Protein AF-A0A844ASH9-F1 (afdb_monomer_lite)

Sequence (129 aa):
MQQHEVDLRHLRRQVESEFLRCAVTYEPAPAGTTLGTAWSKERVEHEVEAMATLVVDPFFVQYESGDDLQLPEHRLIGVRGAFVVAEDQSYLLLYDFEAEDYVLACRQSDGRLTAWGIRGDAASTFLAR

pLDDT: mean 91.95, std 9.42, range [37.97, 98.5]

Structure (mmCIF, N/CA/C/O backbone):
data_AF-A0A844ASH9-F1
#
_entry.id   AF-A0A844ASH9-F1
#
loop_
_atom_site.group_PDB
_atom_site.id
_atom_site.type_symbol
_atom_site.label_atom_id
_atom_site.label_alt_id
_atom_site.label_comp_id
_atom_site.label_asym_id
_atom_site.label_entity_id
_atom_site.label_seq_id
_atom_site.pdbx_PDB_ins_code
_atom_site.Cartn_x
_atom_site.Cartn_y
_atom_site.Cartn_z
_atom_site.occupancy
_atom_site.B_iso_or_equiv
_atom_site.auth_seq_id
_atom_site.auth_comp_id
_atom_site.auth_asym_id
_atom_site.auth_atom_id
_atom_site.pdbx_PDB_model_num
ATOM 1 N N . MET A 1 1 ? 25.972 -2.164 -8.568 1.00 37.97 1 MET A N 1
ATOM 2 C CA . MET A 1 1 ? 24.636 -2.122 -7.944 1.00 37.97 1 MET A CA 1
ATOM 3 C C . MET A 1 1 ? 24.443 -3.432 -7.215 1.00 37.97 1 MET A C 1
ATOM 5 O O . MET A 1 1 ? 24.446 -4.465 -7.869 1.00 37.97 1 MET A O 1
ATOM 9 N N . GLN A 1 2 ? 24.409 -3.412 -5.884 1.00 40.34 2 GLN A N 1
ATOM 10 C CA . GLN A 1 2 ? 24.022 -4.597 -5.122 1.00 40.34 2 GLN A CA 1
ATOM 11 C C . GLN A 1 2 ? 22.512 -4.751 -5.313 1.00 40.34 2 GLN A C 1
ATOM 13 O O . GLN A 1 2 ? 21.768 -3.853 -4.937 1.00 40.34 2 GLN A O 1
ATOM 18 N N . GLN A 1 3 ? 22.064 -5.823 -5.966 1.00 49.72 3 GLN A N 1
ATOM 19 C CA . GLN A 1 3 ? 20.653 -6.196 -5.915 1.00 49.72 3 GLN A CA 1
ATOM 20 C C . GLN A 1 3 ? 20.371 -6.579 -4.463 1.00 49.72 3 GLN A C 1
ATOM 22 O O . GLN A 1 3 ? 20.866 -7.601 -3.995 1.00 49.72 3 GLN A O 1
ATOM 27 N N . H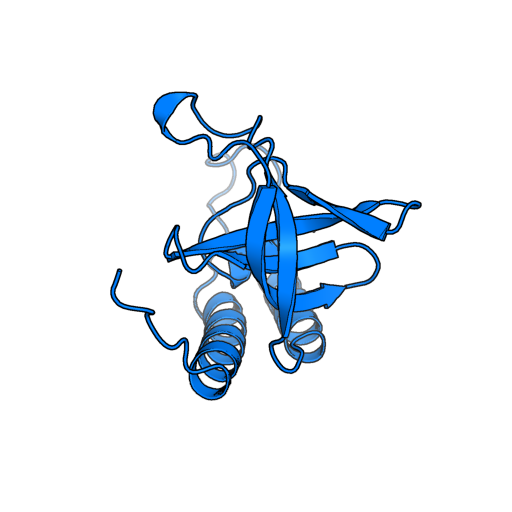IS A 1 4 ? 19.660 -5.727 -3.725 1.00 57.69 4 HIS A N 1
ATOM 28 C CA . HIS A 1 4 ? 19.010 -6.162 -2.497 1.00 57.69 4 HIS A CA 1
ATOM 29 C C . HIS A 1 4 ? 17.963 -7.191 -2.913 1.00 57.69 4 HIS A C 1
ATOM 31 O O . HIS A 1 4 ? 16.952 -6.862 -3.530 1.00 57.69 4 HIS A O 1
ATOM 37 N N . GLU A 1 5 ? 18.279 -8.462 -2.689 1.00 81.69 5 GLU A N 1
ATOM 38 C CA . GLU A 1 5 ? 17.326 -9.542 -2.880 1.00 81.69 5 GLU A CA 1
ATOM 39 C C . GLU A 1 5 ? 16.265 -9.394 -1.787 1.00 81.69 5 GLU A C 1
ATOM 41 O O . GLU A 1 5 ? 16.523 -9.646 -0.611 1.00 81.69 5 GLU A O 1
ATOM 46 N N . VAL A 1 6 ? 15.093 -8.885 -2.167 1.00 85.00 6 VAL A N 1
ATOM 47 C CA . VAL A 1 6 ? 13.967 -8.730 -1.245 1.00 85.00 6 VAL A CA 1
ATOM 48 C C . VAL A 1 6 ? 13.435 -10.119 -0.901 1.00 85.00 6 VAL A C 1
ATOM 50 O O . VAL A 1 6 ? 12.951 -10.840 -1.775 1.00 85.00 6 VAL A O 1
ATOM 53 N N . ASP A 1 7 ? 13.494 -10.500 0.377 1.00 94.00 7 ASP A N 1
ATOM 54 C CA . ASP A 1 7 ? 12.854 -11.726 0.858 1.00 94.00 7 ASP A CA 1
ATOM 55 C C . ASP A 1 7 ? 11.332 -11.530 0.883 1.00 94.00 7 ASP A C 1
ATOM 57 O O . ASP A 1 7 ? 10.760 -10.965 1.817 1.00 94.00 7 ASP A O 1
ATOM 61 N N . LEU A 1 8 ? 10.662 -12.025 -0.158 1.00 94.44 8 LEU A N 1
ATOM 62 C CA . LEU A 1 8 ? 9.217 -11.871 -0.342 1.00 94.44 8 LEU A CA 1
ATOM 63 C C . LEU A 1 8 ? 8.395 -12.554 0.758 1.00 94.44 8 LEU A C 1
ATOM 65 O O . LEU A 1 8 ? 7.302 -12.098 1.092 1.00 94.44 8 LEU A O 1
ATOM 69 N N . ARG A 1 9 ? 8.908 -13.636 1.361 1.00 94.62 9 ARG A N 1
ATOM 70 C CA . ARG A 1 9 ? 8.216 -14.307 2.472 1.00 94.62 9 ARG A CA 1
ATOM 71 C C . ARG A 1 9 ? 8.318 -13.482 3.741 1.00 94.62 9 A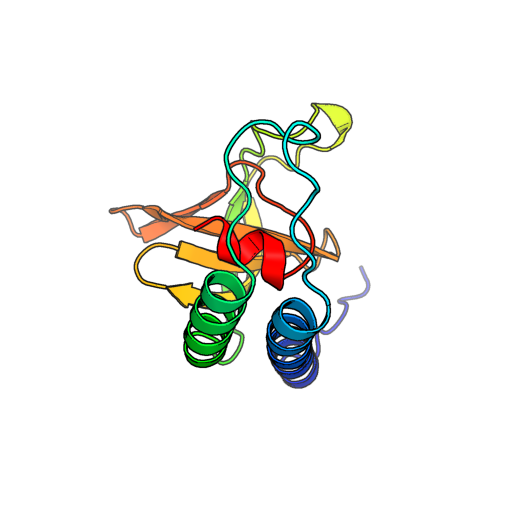RG A C 1
ATOM 73 O O . ARG A 1 9 ? 7.356 -13.429 4.508 1.00 94.62 9 ARG A O 1
ATOM 80 N N . HIS A 1 10 ? 9.475 -12.872 3.972 1.00 95.06 10 HIS A N 1
ATOM 81 C CA . HIS A 1 10 ? 9.653 -11.943 5.076 1.00 95.06 10 HIS A CA 1
ATOM 82 C C . HIS A 1 10 ? 8.770 -10.705 4.899 1.00 95.06 10 HIS A C 1
ATOM 84 O O . HIS A 1 10 ? 8.020 -10.379 5.815 1.00 95.06 10 HIS A O 1
ATOM 90 N N . LEU A 1 11 ? 8.777 -10.102 3.706 1.00 95.62 11 LEU A N 1
ATOM 91 C CA . LEU A 1 11 ? 7.970 -8.927 3.369 1.00 95.62 11 LEU A CA 1
ATOM 92 C C . LEU A 1 11 ? 6.476 -9.170 3.619 1.00 95.62 11 LEU A C 1
ATOM 94 O O . LEU A 1 11 ? 5.831 -8.391 4.315 1.00 95.62 11 LEU A O 1
ATOM 98 N N . ARG A 1 12 ? 5.937 -10.298 3.142 1.00 96.12 12 ARG A N 1
ATOM 99 C CA . ARG A 1 12 ? 4.539 -10.674 3.394 1.00 96.12 12 ARG A CA 1
ATOM 100 C C . ARG A 1 12 ? 4.220 -10.744 4.892 1.00 96.12 12 ARG A C 1
ATOM 102 O O . ARG A 1 12 ? 3.269 -10.122 5.355 1.00 96.12 12 ARG A O 1
ATOM 109 N N . ARG A 1 13 ? 5.034 -11.476 5.661 1.00 95.69 13 ARG A N 1
ATOM 110 C CA . ARG A 1 13 ? 4.835 -11.636 7.114 1.00 95.69 13 ARG A CA 1
ATOM 111 C C . ARG A 1 13 ? 4.951 -10.316 7.867 1.00 95.69 13 ARG A C 1
ATOM 113 O O . ARG A 1 13 ? 4.277 -10.134 8.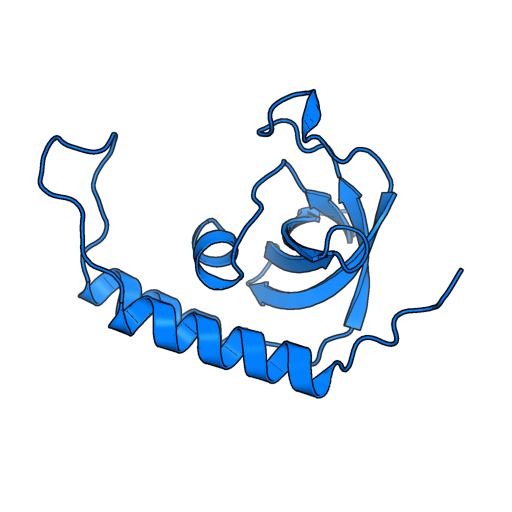881 1.00 95.69 13 ARG A O 1
ATOM 120 N N . GLN A 1 14 ? 5.826 -9.428 7.404 1.00 95.69 14 GLN A N 1
ATOM 121 C CA . GLN A 1 14 ? 5.981 -8.097 7.969 1.00 95.69 14 GLN A CA 1
ATOM 122 C C . GLN A 1 14 ? 4.687 -7.297 7.806 1.00 95.69 14 GLN A C 1
ATOM 124 O O . GLN A 1 14 ? 4.172 -6.816 8.811 1.00 95.69 14 GLN A O 1
ATOM 129 N N . VAL A 1 15 ? 4.127 -7.240 6.593 1.00 96.44 15 VAL A N 1
ATOM 130 C CA . VAL A 1 15 ? 2.867 -6.529 6.308 1.00 96.44 15 VAL A CA 1
ATOM 131 C C . VAL A 1 15 ? 1.710 -7.091 7.138 1.00 96.44 15 VAL A C 1
ATOM 133 O O . VAL A 1 15 ? 1.017 -6.331 7.810 1.00 96.44 15 VAL A O 1
ATOM 136 N N . GLU A 1 16 ? 1.551 -8.419 7.189 1.00 95.06 16 GLU A N 1
ATOM 137 C CA . GLU A 1 16 ? 0.521 -9.073 8.018 1.00 95.06 16 GLU A CA 1
ATOM 138 C C . GLU A 1 16 ? 0.662 -8.690 9.503 1.00 95.06 16 GLU A C 1
ATOM 140 O O . GLU A 1 16 ? -0.314 -8.344 10.171 1.00 95.06 16 GLU A O 1
ATOM 145 N N . SER A 1 17 ? 1.892 -8.708 10.023 1.00 94.31 17 SER A N 1
ATOM 146 C CA . SER A 1 17 ? 2.173 -8.349 11.417 1.00 94.31 17 SER A CA 1
ATOM 147 C C . SER A 1 17 ? 1.924 -6.870 11.700 1.00 94.31 17 SER A C 1
ATOM 149 O O . SER A 1 17 ? 1.544 -6.505 12.812 1.00 94.31 17 SER A O 1
ATOM 151 N N . GLU A 1 18 ? 2.188 -6.005 10.728 1.00 95.19 18 GLU A N 1
ATOM 152 C CA . GLU A 1 18 ? 2.028 -4.563 10.854 1.00 95.19 18 GLU A CA 1
ATOM 153 C C . GLU A 1 18 ? 0.560 -4.152 10.853 1.00 95.19 18 GLU A C 1
ATOM 155 O O . GLU A 1 18 ? 0.156 -3.382 11.725 1.00 95.19 18 GLU A O 1
ATOM 160 N N . PHE A 1 19 ? -0.251 -4.746 9.973 1.00 94.50 19 PHE A N 1
ATOM 161 C CA . PHE A 1 19 ? -1.701 -4.570 9.983 1.00 94.50 19 PHE A CA 1
ATOM 162 C C . PHE A 1 19 ? -2.254 -4.919 11.365 1.00 94.50 19 PHE A C 1
ATOM 164 O O . PHE A 1 19 ? -2.813 -4.054 12.034 1.00 94.50 19 PHE A O 1
ATOM 171 N N . LEU A 1 20 ? -1.993 -6.132 11.862 1.00 91.12 20 LEU A N 1
ATOM 172 C CA . LEU A 1 20 ? -2.476 -6.566 13.179 1.00 91.12 20 LEU A CA 1
ATOM 173 C C . LEU A 1 20 ? -1.999 -5.656 14.322 1.00 91.12 20 LEU A C 1
ATOM 175 O O . LEU A 1 20 ? -2.747 -5.388 15.262 1.00 91.12 20 LEU A O 1
ATOM 179 N N . ARG A 1 21 ? -0.763 -5.151 14.248 1.00 93.50 21 ARG A N 1
ATOM 180 C CA . ARG A 1 21 ? -0.222 -4.217 15.243 1.00 93.50 21 ARG A CA 1
ATOM 181 C C . ARG A 1 21 ? -0.963 -2.883 15.232 1.00 93.50 21 ARG A C 1
ATOM 183 O O . ARG A 1 21 ? -1.216 -2.356 16.311 1.00 93.50 21 ARG A O 1
ATOM 190 N N . CYS A 1 22 ? -1.325 -2.369 14.055 1.00 92.12 22 CYS A N 1
ATOM 191 C CA . CYS A 1 22 ? -2.034 -1.100 13.896 1.00 92.12 22 CYS A CA 1
ATOM 192 C C . CYS A 1 22 ? -3.321 -1.068 14.730 1.00 92.12 22 CYS A C 1
ATOM 194 O O . CYS A 1 22 ? -3.497 -0.154 15.532 1.00 92.12 22 CYS A O 1
ATOM 196 N N . ALA A 1 23 ? -4.152 -2.111 14.634 1.00 88.62 23 ALA A N 1
ATOM 197 C CA . ALA A 1 23 ? -5.384 -2.240 15.417 1.00 88.62 23 ALA A CA 1
ATOM 198 C C . ALA A 1 23 ? -5.137 -2.187 16.936 1.00 88.62 23 ALA A C 1
ATOM 200 O O . ALA A 1 23 ? -5.857 -1.513 17.671 1.00 88.62 23 ALA A O 1
ATOM 201 N N . VAL A 1 24 ? -4.077 -2.848 17.410 1.00 90.50 24 VAL A N 1
ATOM 202 C CA . VAL A 1 24 ? -3.729 -2.886 18.839 1.00 90.50 24 VAL A CA 1
ATOM 203 C C . VAL A 1 24 ? -3.242 -1.526 19.341 1.00 90.50 24 VAL A C 1
ATOM 205 O O . VAL A 1 24 ? -3.567 -1.131 20.461 1.00 90.50 24 VAL A O 1
ATOM 208 N N . THR A 1 25 ? -2.445 -0.822 18.535 1.00 92.75 25 THR A N 1
ATOM 209 C CA . THR A 1 25 ? -1.782 0.427 18.936 1.00 92.75 25 THR A CA 1
ATOM 210 C C . THR A 1 25 ? -2.576 1.688 18.615 1.00 92.75 25 THR A C 1
ATOM 212 O O . THR A 1 25 ? -2.186 2.763 19.068 1.00 92.75 25 THR A O 1
ATOM 215 N N . TYR A 1 26 ? -3.640 1.590 17.816 1.00 90.88 26 TYR A N 1
ATOM 216 C CA . TYR A 1 26 ? -4.438 2.746 17.432 1.00 90.88 26 TYR A CA 1
ATOM 217 C C . TYR A 1 26 ? -5.168 3.334 18.639 1.00 90.88 26 TYR A C 1
ATOM 219 O O . TYR A 1 26 ? -5.959 2.663 19.304 1.00 90.88 26 TYR A O 1
ATOM 227 N N . GLU A 1 27 ? -4.937 4.623 18.864 1.00 90.88 27 GLU A N 1
ATOM 228 C CA . GLU A 1 27 ? -5.643 5.420 19.855 1.00 90.88 27 GLU A CA 1
ATOM 229 C C . GLU A 1 27 ? -6.209 6.666 19.157 1.00 90.88 2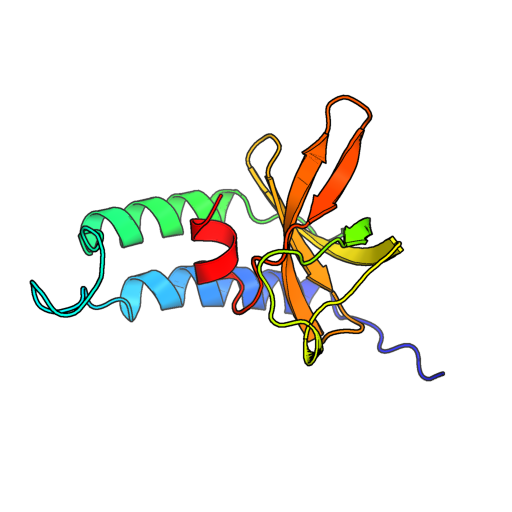7 GLU A C 1
ATOM 231 O O . GLU A 1 27 ? -5.445 7.445 18.574 1.00 90.88 27 GLU A O 1
ATOM 236 N N . PRO A 1 28 ? -7.541 6.862 19.161 1.00 86.50 28 PRO A N 1
ATOM 237 C CA . PRO A 1 28 ? -8.153 7.992 18.483 1.00 86.50 28 PRO A CA 1
ATOM 238 C C . PRO A 1 28 ? -7.703 9.304 19.126 1.00 86.50 28 PRO A C 1
ATOM 240 O O . PRO A 1 28 ? -7.682 9.456 20.350 1.00 86.50 28 PRO A O 1
ATOM 243 N N . ALA A 1 29 ? -7.360 10.277 18.284 1.00 85.56 29 ALA A N 1
ATOM 244 C CA . ALA A 1 29 ? -6.925 11.582 18.754 1.00 85.56 29 ALA A CA 1
ATOM 245 C C . ALA A 1 29 ? -8.039 12.278 19.568 1.00 85.56 29 ALA A C 1
ATOM 247 O O . ALA A 1 29 ? -9.222 12.161 19.222 1.00 85.56 29 ALA A O 1
ATOM 248 N N . PRO A 1 30 ? -7.698 13.044 20.623 1.00 82.81 30 PRO A N 1
ATOM 249 C CA . PRO A 1 30 ? -8.685 13.811 21.373 1.00 82.81 30 PRO A CA 1
ATOM 250 C C . PRO A 1 30 ? -9.466 14.769 20.466 1.00 82.81 30 PRO A C 1
ATOM 252 O O . PRO A 1 30 ? -8.904 15.380 19.551 1.00 82.81 30 PRO A O 1
ATOM 255 N N . ALA A 1 31 ? -10.759 14.944 20.740 1.00 79.38 31 ALA A N 1
ATOM 256 C CA . ALA A 1 31 ? -11.618 15.819 19.948 1.00 79.38 31 ALA A CA 1
ATOM 257 C C . ALA A 1 31 ? -11.028 17.239 19.818 1.00 79.38 31 ALA A C 1
ATOM 259 O O . ALA A 1 31 ? -10.619 17.848 20.806 1.00 79.38 31 ALA A O 1
ATOM 260 N N . GLY A 1 32 ? -10.995 17.766 18.589 1.00 77.94 32 GLY A N 1
ATOM 261 C CA . GLY A 1 32 ? -10.491 19.111 18.288 1.00 77.94 32 GLY A CA 1
ATOM 262 C C . GLY A 1 32 ? -8.974 19.224 18.090 1.00 77.94 32 GLY A C 1
ATOM 263 O O . GLY A 1 32 ? -8.494 20.325 17.840 1.00 77.94 32 GLY A O 1
ATOM 264 N N . THR A 1 33 ? -8.220 18.121 18.170 1.00 83.62 33 THR A N 1
ATOM 265 C CA . THR A 1 33 ? -6.766 18.115 17.892 1.00 83.62 33 THR A CA 1
ATOM 266 C C . THR A 1 33 ? -6.415 17.819 16.434 1.00 83.62 33 THR A C 1
ATOM 268 O O . THR A 1 33 ? -5.328 18.165 15.979 1.00 83.62 33 THR A O 1
ATOM 271 N N . THR A 1 34 ? -7.341 17.220 15.686 1.00 78.81 34 THR A N 1
ATOM 272 C CA . THR A 1 34 ? -7.168 16.840 14.281 1.00 78.81 34 THR A CA 1
ATOM 273 C C . THR A 1 34 ? -8.225 17.500 13.405 1.00 78.81 34 THR A C 1
ATOM 275 O O . THR A 1 34 ? -9.343 17.764 13.850 1.00 78.81 34 THR A O 1
ATOM 278 N N . LEU A 1 35 ? -7.893 17.736 12.134 1.00 78.81 35 LEU A N 1
ATOM 279 C CA . LEU A 1 35 ? -8.884 18.094 11.121 1.00 78.81 35 LEU A CA 1
ATOM 280 C C . LEU A 1 35 ? -9.661 16.837 10.706 1.00 78.81 35 LEU A C 1
ATOM 282 O O . LEU A 1 35 ? -9.062 15.817 10.379 1.00 78.81 35 LEU A O 1
ATOM 286 N N . GLY A 1 36 ? -10.991 16.923 10.717 1.00 83.12 36 GLY A N 1
ATOM 287 C CA . GLY A 1 36 ? -11.881 15.791 10.447 1.00 83.12 36 GLY A CA 1
ATOM 288 C C . GLY A 1 36 ? -12.274 15.004 11.701 1.00 83.12 36 GLY A C 1
ATOM 289 O O . GLY A 1 36 ? -12.023 15.421 12.832 1.00 83.12 36 GLY A O 1
ATOM 290 N N . THR A 1 37 ? -12.941 13.869 11.494 1.00 85.62 37 THR A N 1
ATOM 291 C CA . THR A 1 37 ? -13.390 12.972 12.567 1.00 85.62 37 THR A CA 1
ATOM 292 C C . THR A 1 37 ? -12.508 11.733 12.580 1.00 85.62 37 THR A C 1
ATOM 294 O O . THR A 1 37 ? -12.525 10.959 11.623 1.00 85.62 37 THR A O 1
ATOM 297 N N . ALA A 1 38 ? -11.744 11.553 13.661 1.00 88.94 38 ALA A N 1
ATOM 298 C CA . ALA A 1 38 ? -10.977 10.332 13.881 1.00 88.94 38 ALA A CA 1
ATOM 299 C C . ALA A 1 38 ? -11.908 9.111 13.857 1.00 88.94 38 ALA A C 1
ATOM 301 O O . ALA A 1 38 ? -13.050 9.175 14.324 1.00 88.94 38 ALA A O 1
ATOM 302 N N . TRP A 1 39 ? -11.432 8.007 13.287 1.00 90.75 39 TRP A N 1
ATOM 303 C CA . TRP A 1 39 ? -12.183 6.759 13.311 1.00 90.75 39 TRP A CA 1
ATOM 304 C C . TRP A 1 39 ? -12.252 6.218 14.737 1.00 90.75 39 TRP A C 1
ATOM 306 O O . TRP A 1 39 ? -11.365 6.457 15.554 1.00 90.75 39 TRP A O 1
ATOM 316 N N . SER A 1 40 ? -13.333 5.503 15.046 1.00 92.06 40 SER A N 1
ATOM 317 C CA . SER A 1 40 ? -13.393 4.773 16.306 1.00 92.06 40 SER A CA 1
ATOM 318 C C . SER A 1 40 ? -12.421 3.594 16.264 1.00 92.06 40 SER A C 1
ATOM 320 O O . SER A 1 40 ? -12.064 3.110 15.184 1.00 92.06 40 SER A O 1
ATOM 322 N N . LYS A 1 41 ? -12.007 3.120 17.440 1.00 92.62 41 LYS A N 1
ATOM 323 C CA . LYS A 1 41 ? -11.102 1.975 17.548 1.00 92.62 41 LYS A CA 1
ATOM 324 C C . LYS A 1 41 ? -11.698 0.728 16.896 1.00 92.62 41 LYS A C 1
ATOM 326 O O . LYS A 1 41 ? -11.022 0.073 16.116 1.00 92.62 41 LYS A O 1
ATOM 331 N N . GLU A 1 42 ? -12.990 0.493 17.101 1.00 93.69 42 GLU A N 1
ATOM 332 C CA . GLU A 1 42 ? -13.723 -0.648 16.542 1.00 93.69 42 GLU A CA 1
ATOM 333 C C . GLU A 1 42 ? -13.742 -0.613 15.011 1.00 93.69 42 GLU A C 1
ATOM 335 O O . GLU A 1 42 ? -13.656 -1.649 14.355 1.00 93.69 42 GLU A O 1
ATOM 340 N N . ARG A 1 43 ? -13.833 0.587 14.420 1.00 93.81 43 ARG A N 1
ATOM 341 C CA . ARG A 1 43 ? -13.748 0.739 12.967 1.00 93.81 43 ARG A CA 1
ATOM 342 C C . ARG A 1 43 ? -12.350 0.396 12.459 1.00 93.81 43 ARG A C 1
ATOM 344 O O . ARG A 1 43 ? -12.245 -0.298 11.457 1.00 93.81 43 ARG A O 1
ATOM 351 N N . VAL A 1 44 ? -11.297 0.876 13.122 1.00 93.38 44 VAL A N 1
ATOM 352 C CA . VAL A 1 44 ? -9.914 0.560 12.726 1.00 93.38 44 VAL A CA 1
ATOM 353 C C . VAL A 1 44 ? -9.639 -0.935 12.859 1.00 93.38 44 VAL A C 1
ATOM 355 O O . VAL A 1 44 ? -9.086 -1.520 11.936 1.00 93.38 44 VAL A O 1
ATOM 358 N N . GLU A 1 45 ? -10.068 -1.563 13.954 1.00 93.31 45 GLU A N 1
ATOM 359 C CA . GLU A 1 45 ? -9.961 -3.013 14.157 1.00 93.31 45 GLU A CA 1
ATOM 360 C C . GLU A 1 45 ? -10.634 -3.785 13.015 1.00 93.31 45 GLU A C 1
ATOM 362 O O . GLU A 1 45 ? -9.998 -4.636 12.395 1.00 93.31 45 GLU A O 1
ATOM 367 N N . HIS A 1 46 ? -11.873 -3.426 12.667 1.00 93.94 46 HIS A N 1
ATOM 368 C CA . HIS A 1 46 ? -12.604 -4.067 11.574 1.00 93.94 46 HIS A CA 1
ATOM 369 C C . HIS A 1 46 ? -11.908 -3.916 10.212 1.00 93.94 46 HIS A C 1
ATOM 371 O O . HIS A 1 46 ? -11.781 -4.886 9.464 1.00 93.94 46 HIS A O 1
ATOM 377 N N . GLU A 1 47 ? -11.440 -2.711 9.886 1.00 94.56 47 GLU A N 1
ATOM 378 C CA . GLU A 1 47 ? -10.754 -2.446 8.616 1.00 94.56 47 GLU A CA 1
ATOM 379 C C . GLU A 1 47 ? -9.415 -3.179 8.525 1.00 94.56 47 GLU A C 1
ATOM 381 O O . GLU A 1 47 ? -9.087 -3.747 7.486 1.00 94.56 47 GLU A O 1
ATOM 386 N N . VAL A 1 48 ? -8.654 -3.222 9.618 1.00 93.06 48 VAL A N 1
ATOM 387 C CA . VAL A 1 48 ? -7.386 -3.953 9.689 1.00 93.06 48 VAL A CA 1
ATOM 388 C C . VAL A 1 48 ? -7.598 -5.457 9.512 1.00 93.06 48 VAL A C 1
ATOM 390 O O . VAL A 1 48 ? -6.838 -6.102 8.785 1.00 93.06 48 VAL A O 1
ATOM 393 N N . GLU A 1 49 ? -8.626 -6.028 10.144 1.00 92.12 49 GLU A N 1
ATOM 394 C CA . GLU A 1 49 ? -8.985 -7.436 9.957 1.00 92.12 49 GLU A CA 1
ATOM 395 C C . GLU A 1 49 ? -9.338 -7.729 8.495 1.00 92.12 49 GLU A C 1
ATOM 397 O O . GLU A 1 49 ? -8.862 -8.719 7.935 1.00 92.12 49 GLU A O 1
ATOM 402 N N . ALA A 1 50 ? -10.101 -6.844 7.845 1.00 93.75 50 ALA A N 1
ATOM 403 C CA . ALA A 1 50 ? -10.407 -6.959 6.423 1.00 93.75 50 ALA A CA 1
ATOM 404 C C . ALA A 1 50 ? -9.135 -6.869 5.561 1.00 93.75 50 ALA A C 1
ATOM 406 O O . ALA A 1 50 ? -8.905 -7.731 4.712 1.00 93.75 50 ALA A O 1
ATOM 407 N N . MET A 1 51 ? -8.261 -5.894 5.823 1.00 95.00 51 MET A N 1
ATOM 408 C CA . MET A 1 51 ? -6.982 -5.705 5.128 1.00 95.00 51 MET A CA 1
ATOM 409 C C . MET A 1 51 ? -6.062 -6.923 5.221 1.00 95.00 51 MET A C 1
ATOM 411 O O . MET A 1 51 ? -5.410 -7.268 4.237 1.00 95.00 51 MET A O 1
ATOM 415 N N . ALA A 1 52 ? -6.026 -7.616 6.360 1.00 93.56 52 ALA A N 1
ATOM 416 C CA . ALA A 1 52 ? -5.219 -8.826 6.516 1.00 93.56 52 ALA A CA 1
ATOM 417 C C . ALA A 1 52 ? -5.632 -9.942 5.537 1.00 93.56 52 ALA A C 1
ATOM 419 O O . ALA A 1 52 ? -4.788 -10.726 5.107 1.00 93.56 52 ALA A O 1
ATOM 420 N N . THR A 1 53 ? -6.906 -9.988 5.127 1.00 95.31 53 THR A N 1
ATOM 421 C CA . THR A 1 53 ? -7.396 -10.945 4.116 1.00 95.31 53 THR A CA 1
ATOM 422 C C . THR A 1 53 ? -7.027 -10.568 2.679 1.00 95.31 53 THR A C 1
ATOM 424 O O . THR A 1 53 ? -7.115 -11.407 1.785 1.00 95.31 53 THR A O 1
ATOM 427 N N . LEU A 1 54 ? -6.592 -9.323 2.469 1.00 97.31 54 LEU A N 1
ATOM 428 C CA . LEU A 1 54 ? -6.231 -8.748 1.172 1.00 97.31 54 LEU A CA 1
ATOM 429 C C . LEU A 1 54 ? -4.724 -8.839 0.886 1.00 97.31 54 LEU A C 1
ATOM 431 O O . LEU A 1 54 ? -4.275 -8.450 -0.193 1.00 97.31 54 LEU A O 1
ATOM 435 N N . VAL A 1 55 ? -3.932 -9.348 1.837 1.00 97.38 55 VAL A N 1
ATOM 436 C CA . VAL A 1 55 ? -2.499 -9.598 1.646 1.00 97.38 55 VAL A CA 1
ATOM 437 C C . VAL A 1 55 ? -2.299 -10.730 0.639 1.00 97.38 55 VAL A C 1
ATOM 439 O O . VAL A 1 55 ? -2.838 -11.831 0.787 1.00 97.38 55 VAL A O 1
ATOM 442 N N . VAL A 1 56 ? -1.473 -10.470 -0.371 1.00 97.44 56 VAL A N 1
ATOM 443 C CA . VAL A 1 56 ? -1.184 -11.407 -1.464 1.00 97.44 56 VAL A CA 1
ATOM 444 C C . VAL A 1 56 ? 0.227 -11.987 -1.350 1.00 97.44 56 VAL A C 1
ATOM 446 O O . VAL A 1 56 ? 1.052 -11.524 -0.562 1.00 97.44 56 VAL A O 1
ATOM 449 N N . ASP A 1 57 ? 0.522 -13.017 -2.145 1.00 97.19 57 ASP A N 1
ATOM 450 C CA . ASP A 1 57 ? 1.911 -13.428 -2.364 1.00 97.19 57 ASP A CA 1
ATOM 451 C C . ASP A 1 57 ? 2.636 -12.335 -3.157 1.00 97.19 57 ASP A C 1
ATOM 453 O O . ASP A 1 57 ? 2.187 -12.026 -4.265 1.00 97.19 57 ASP A O 1
ATOM 457 N N . PRO A 1 58 ? 3.729 -11.739 -2.636 1.00 97.81 58 PRO A N 1
ATOM 458 C CA . PRO A 1 58 ? 4.289 -10.570 -3.283 1.00 97.81 58 PRO A CA 1
ATOM 459 C C . PRO A 1 58 ? 4.812 -10.847 -4.688 1.00 97.81 58 PRO A C 1
ATOM 461 O O . PRO A 1 58 ? 5.527 -11.824 -4.920 1.00 97.81 58 PRO A O 1
ATOM 464 N N . PHE A 1 59 ? 4.492 -9.957 -5.624 1.00 96.62 59 PHE A N 1
ATOM 465 C CA . PHE A 1 59 ? 4.935 -10.055 -7.012 1.00 96.62 59 PHE A CA 1
ATOM 466 C C . PHE A 1 59 ? 5.373 -8.698 -7.558 1.00 96.62 59 PHE A C 1
ATOM 468 O O . PHE A 1 59 ? 4.881 -7.648 -7.148 1.00 96.62 59 PHE A O 1
ATOM 475 N N . PHE A 1 60 ? 6.341 -8.728 -8.471 1.00 97.19 60 PHE A N 1
ATOM 476 C CA . PHE A 1 60 ? 6.949 -7.520 -9.017 1.00 97.19 60 PHE A CA 1
ATOM 477 C C . PHE A 1 60 ? 6.031 -6.829 -10.029 1.00 97.19 60 PHE A C 1
ATOM 479 O O . PHE A 1 60 ? 5.470 -7.476 -10.916 1.00 97.19 60 PHE A O 1
ATOM 486 N N . VAL A 1 61 ? 5.952 -5.504 -9.939 1.00 97.62 61 VAL A N 1
ATOM 487 C CA . VAL A 1 61 ? 5.245 -4.629 -10.876 1.00 97.62 61 VAL A CA 1
ATOM 488 C C . VAL A 1 61 ? 6.050 -3.365 -11.156 1.00 97.62 61 VAL A C 1
ATOM 490 O O . VAL A 1 61 ? 6.969 -2.999 -10.421 1.00 97.62 61 VAL A O 1
ATOM 493 N N . GLN A 1 62 ? 5.665 -2.672 -12.223 1.00 97.81 62 GLN A N 1
ATOM 494 C CA . GLN A 1 62 ? 6.055 -1.288 -12.452 1.00 97.81 62 GLN A CA 1
ATOM 495 C C . GLN A 1 62 ? 4.850 -0.379 -12.228 1.00 97.81 62 GLN A C 1
ATOM 497 O O . GLN A 1 62 ? 3.728 -0.731 -12.597 1.00 97.81 62 GLN A O 1
ATOM 502 N N . TYR A 1 63 ? 5.089 0.793 -11.652 1.00 97.50 63 TYR A N 1
ATOM 503 C CA . TYR A 1 63 ? 4.071 1.818 -11.454 1.00 97.50 63 TYR A CA 1
ATOM 504 C C . TYR A 1 63 ? 4.613 3.195 -11.834 1.00 97.50 63 TYR A C 1
ATOM 506 O O . TYR A 1 63 ? 5.822 3.426 -11.831 1.00 97.50 63 TYR A O 1
ATOM 514 N N . GLU A 1 64 ? 3.719 4.107 -12.194 1.00 97.56 64 GLU A N 1
ATOM 515 C CA . GLU A 1 64 ? 4.039 5.506 -12.435 1.00 97.56 64 GLU A CA 1
ATOM 516 C C . GLU A 1 64 ? 3.810 6.315 -11.161 1.00 97.56 64 GLU A C 1
ATOM 518 O O . GLU A 1 64 ? 2.701 6.382 -10.628 1.00 97.56 64 GLU A O 1
ATOM 523 N N . SER A 1 65 ? 4.877 6.932 -10.679 1.00 96.56 65 SER A N 1
ATOM 524 C CA . SER A 1 65 ? 4.857 7.803 -9.519 1.00 96.56 65 SER A CA 1
ATOM 525 C C . SER A 1 65 ? 4.743 9.255 -9.970 1.00 96.56 65 SER A C 1
ATOM 527 O O . SER A 1 65 ? 5.591 9.734 -10.725 1.00 96.56 65 SER A O 1
ATOM 529 N N . GLY A 1 66 ? 3.689 9.948 -9.539 1.00 90.75 66 GLY A N 1
ATOM 530 C CA . GLY A 1 66 ? 3.579 11.407 -9.647 1.00 90.75 66 GLY A CA 1
ATOM 531 C C . GLY A 1 66 ? 3.943 12.114 -8.340 1.00 90.75 66 GLY A C 1
ATOM 532 O O . GLY A 1 66 ? 4.539 13.188 -8.363 1.00 90.75 66 GLY A O 1
ATOM 533 N N . ASP A 1 67 ? 3.614 11.486 -7.203 1.00 89.06 67 ASP A N 1
ATOM 534 C CA . ASP A 1 67 ? 3.829 11.989 -5.837 1.00 89.06 67 ASP A CA 1
ATOM 535 C C . ASP A 1 67 ? 3.401 13.448 -5.614 1.00 89.06 67 ASP A C 1
ATOM 537 O O . ASP A 1 67 ? 3.992 14.188 -4.830 1.00 89.06 67 ASP A O 1
ATOM 541 N N . ASP A 1 68 ? 2.332 13.874 -6.284 1.00 88.38 68 ASP A N 1
ATOM 542 C CA . ASP A 1 68 ? 1.876 15.263 -6.259 1.00 88.38 68 ASP A CA 1
ATOM 543 C C . ASP A 1 68 ? 1.492 15.759 -4.854 1.00 88.38 68 ASP A C 1
ATOM 545 O O . ASP A 1 68 ? 1.590 16.959 -4.581 1.00 88.38 68 ASP A O 1
ATOM 549 N N . LEU A 1 69 ? 1.096 14.848 -3.957 1.00 87.44 69 LEU A N 1
ATOM 550 C CA . LEU A 1 69 ? 0.767 15.143 -2.559 1.00 87.44 69 LEU A CA 1
ATOM 551 C C . LEU A 1 69 ? 2.000 15.325 -1.658 1.00 87.44 69 LEU A C 1
ATOM 553 O O .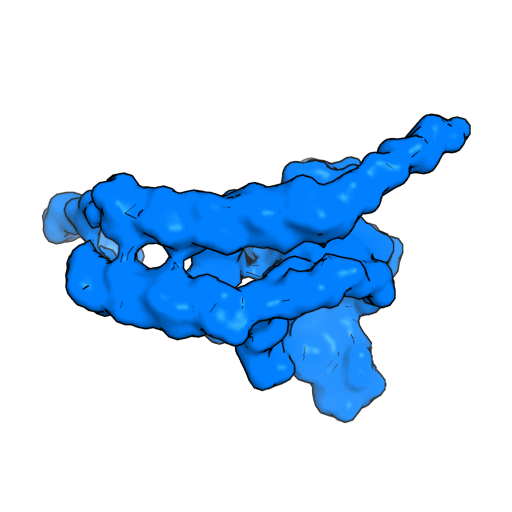 LEU A 1 69 ? 1.864 15.830 -0.545 1.00 87.44 69 LEU A O 1
ATOM 557 N N . GLN A 1 70 ? 3.193 14.943 -2.118 1.00 89.12 70 GLN A N 1
ATOM 558 C CA . GLN A 1 70 ? 4.440 15.108 -1.373 1.00 89.12 70 GLN A CA 1
ATOM 559 C C . GLN A 1 70 ? 5.058 16.492 -1.609 1.00 89.12 70 GLN A C 1
ATOM 561 O O . GLN A 1 70 ? 4.855 17.138 -2.650 1.00 89.12 70 GLN A O 1
ATOM 566 N N . LEU A 1 71 ? 5.859 16.940 -0.637 1.00 88.00 71 LEU A N 1
ATOM 567 C CA . LEU A 1 71 ? 6.702 18.128 -0.790 1.00 88.00 71 LEU A CA 1
ATOM 568 C C . LEU A 1 71 ? 7.683 17.924 -1.956 1.00 88.00 71 LEU A C 1
ATOM 570 O O . LEU A 1 71 ? 8.161 16.802 -2.125 1.00 88.00 71 LEU A O 1
ATOM 574 N N . PRO A 1 72 ? 8.002 18.964 -2.752 1.00 87.94 72 PRO A N 1
ATOM 575 C CA . PRO A 1 72 ? 8.838 18.839 -3.950 1.00 87.94 72 PRO A CA 1
ATOM 576 C C . PRO A 1 72 ? 10.148 18.063 -3.751 1.00 87.94 72 PRO A C 1
ATOM 578 O O . PRO A 1 72 ? 10.535 17.291 -4.622 1.00 87.94 72 PRO A O 1
ATOM 581 N N . GLU A 1 73 ? 10.806 18.234 -2.608 1.00 89.06 73 GLU A N 1
ATOM 582 C CA . GLU A 1 73 ? 12.052 17.567 -2.224 1.00 89.06 73 GLU A CA 1
ATOM 583 C C . GLU A 1 73 ? 11.911 16.065 -1.924 1.00 89.06 73 GLU A C 1
ATOM 585 O O . GLU A 1 73 ? 12.908 15.348 -1.958 1.00 89.06 73 GLU A O 1
ATOM 590 N N . HIS A 1 74 ? 10.696 15.586 -1.650 1.00 86.94 74 HIS A N 1
ATOM 591 C CA . HIS A 1 74 ? 10.395 14.185 -1.340 1.00 86.94 74 HIS A CA 1
ATOM 592 C C . HIS A 1 74 ? 9.674 13.462 -2.484 1.00 86.94 74 HIS A C 1
ATOM 594 O O . HIS A 1 74 ? 9.382 12.274 -2.370 1.00 86.94 74 HIS A O 1
ATOM 600 N N . ARG A 1 75 ? 9.361 14.157 -3.585 1.00 90.94 75 ARG A N 1
ATOM 601 C CA . ARG A 1 75 ? 8.639 13.553 -4.708 1.00 90.94 75 ARG A CA 1
ATOM 602 C C . ARG A 1 75 ? 9.504 12.530 -5.421 1.00 90.94 75 ARG A C 1
ATOM 604 O O . ARG A 1 75 ? 10.568 12.863 -5.944 1.00 90.94 75 ARG A O 1
ATOM 611 N N . LEU A 1 76 ? 8.987 11.316 -5.551 1.00 92.06 76 LEU A N 1
ATOM 612 C CA . LEU A 1 76 ? 9.513 10.331 -6.480 1.00 92.06 76 LEU A CA 1
ATOM 613 C C . LEU A 1 76 ? 8.666 10.407 -7.750 1.00 92.06 76 LEU A C 1
ATOM 615 O O . LEU A 1 76 ? 7.456 10.200 -7.709 1.00 92.06 76 LEU A O 1
ATOM 619 N N . ILE A 1 77 ? 9.288 10.739 -8.881 1.00 93.12 77 ILE A N 1
ATOM 620 C CA . ILE A 1 77 ? 8.584 10.935 -10.156 1.00 93.12 77 ILE A CA 1
ATOM 621 C C . ILE A 1 77 ? 9.077 9.924 -11.192 1.00 93.12 77 ILE A C 1
ATOM 623 O O . ILE A 1 77 ? 10.273 9.642 -11.281 1.00 93.12 77 ILE A O 1
ATOM 627 N N . GLY A 1 78 ? 8.156 9.417 -12.010 1.00 94.75 78 GLY A N 1
ATOM 628 C CA . GLY A 1 78 ? 8.438 8.540 -13.143 1.00 94.75 78 GLY A CA 1
ATOM 629 C C . GLY A 1 78 ? 8.103 7.076 -12.873 1.00 94.75 78 GLY A C 1
ATOM 630 O O . GLY A 1 78 ? 7.428 6.739 -11.904 1.00 94.75 78 GLY A O 1
ATOM 631 N N . VAL A 1 79 ? 8.549 6.197 -13.771 1.00 96.94 79 VAL A N 1
ATOM 632 C CA . VAL A 1 79 ? 8.283 4.755 -13.672 1.00 96.94 79 VAL A CA 1
ATOM 633 C C . VAL A 1 79 ? 9.238 4.117 -12.668 1.00 96.94 79 VAL A C 1
ATOM 635 O O . VAL A 1 79 ? 10.454 4.266 -12.791 1.00 96.94 79 VAL A O 1
ATOM 638 N N . ARG A 1 80 ? 8.688 3.386 -11.700 1.00 96.31 80 ARG A N 1
ATOM 639 C CA . ARG A 1 80 ? 9.420 2.753 -10.597 1.00 96.31 80 ARG A CA 1
ATOM 640 C C . ARG A 1 80 ? 9.052 1.275 -10.485 1.00 96.31 80 ARG A C 1
ATOM 642 O O . ARG A 1 80 ? 7.958 0.872 -10.880 1.00 96.31 80 ARG A O 1
ATOM 649 N N . GLY A 1 81 ? 9.983 0.463 -9.989 1.00 96.56 81 GLY A N 1
ATOM 650 C CA . GLY A 1 81 ? 9.743 -0.947 -9.680 1.00 96.56 81 GLY A CA 1
ATOM 651 C C . GLY A 1 81 ? 9.275 -1.114 -8.237 1.00 96.56 81 GLY A C 1
ATOM 652 O O . GLY A 1 81 ? 9.790 -0.447 -7.347 1.00 96.56 81 GLY A O 1
ATOM 653 N N . ALA A 1 82 ? 8.322 -2.010 -7.997 1.00 97.56 82 ALA A N 1
ATOM 654 C CA . ALA A 1 82 ? 7.831 -2.308 -6.656 1.00 97.56 82 ALA A CA 1
ATOM 655 C C . ALA A 1 82 ? 7.287 -3.738 -6.562 1.00 97.56 82 ALA A C 1
ATOM 657 O O . ALA A 1 82 ? 7.063 -4.399 -7.578 1.00 97.56 82 ALA A O 1
ATOM 658 N N . PHE A 1 83 ? 7.046 -4.206 -5.341 1.00 98.19 83 PHE A N 1
ATOM 659 C CA . PHE A 1 83 ? 6.320 -5.448 -5.088 1.00 98.19 83 PHE A CA 1
ATOM 660 C C . PHE A 1 83 ? 4.907 -5.140 -4.613 1.00 98.19 83 PHE A C 1
ATOM 662 O O . PHE A 1 83 ? 4.737 -4.395 -3.656 1.00 98.19 83 PHE A O 1
ATOM 669 N N . VAL A 1 84 ? 3.894 -5.727 -5.243 1.00 98.25 84 VAL A N 1
ATOM 670 C CA . VAL A 1 84 ? 2.532 -5.712 -4.695 1.00 98.25 84 VAL A CA 1
ATOM 671 C C . VAL A 1 84 ? 2.522 -6.573 -3.442 1.00 98.25 84 VAL A C 1
ATOM 673 O O . VAL A 1 84 ? 3.008 -7.698 -3.487 1.00 98.25 84 VAL A O 1
ATOM 676 N N . VAL A 1 85 ? 1.983 -6.065 -2.338 1.00 98.25 85 VAL A N 1
ATOM 677 C CA . VAL A 1 85 ? 1.892 -6.801 -1.065 1.00 98.25 85 VAL A CA 1
ATOM 678 C C . VAL A 1 85 ? 0.453 -6.962 -0.569 1.00 98.25 85 VAL A C 1
ATOM 680 O O . VAL A 1 85 ? 0.172 -7.901 0.170 1.00 98.25 85 VAL A O 1
ATOM 683 N N . ALA A 1 86 ? -0.478 -6.115 -1.015 1.00 98.25 86 ALA A N 1
ATOM 684 C CA . ALA A 1 86 ? -1.914 -6.280 -0.791 1.00 98.25 86 ALA A CA 1
ATOM 685 C C . ALA A 1 86 ? -2.720 -5.680 -1.953 1.00 98.25 86 ALA A C 1
ATOM 687 O O . ALA A 1 86 ? -2.267 -4.722 -2.587 1.00 98.25 86 ALA A O 1
ATOM 688 N N . GLU A 1 87 ? -3.911 -6.220 -2.222 1.00 97.94 87 GLU A N 1
ATOM 689 C CA . GLU A 1 87 ? -4.801 -5.749 -3.292 1.00 97.94 87 GLU A CA 1
ATOM 690 C C . GLU A 1 87 ? -6.257 -5.654 -2.820 1.00 97.94 87 GLU A C 1
ATOM 692 O O . GLU A 1 87 ? -6.806 -6.617 -2.292 1.00 97.94 87 GLU A O 1
ATOM 697 N N . ASP A 1 88 ? -6.905 -4.516 -3.075 1.00 97.25 88 ASP A N 1
ATOM 698 C CA . ASP A 1 88 ? -8.341 -4.303 -2.877 1.00 97.25 88 ASP A CA 1
ATOM 699 C C . ASP A 1 88 ? -8.939 -3.613 -4.107 1.00 97.25 88 ASP A C 1
ATOM 701 O O . ASP A 1 88 ? -8.781 -2.409 -4.316 1.00 97.25 88 ASP A O 1
ATOM 705 N N . GLN A 1 89 ? -9.625 -4.387 -4.951 1.00 95.12 89 GLN A N 1
ATOM 706 C CA . GLN A 1 89 ? -10.210 -3.909 -6.207 1.00 95.12 89 GLN A CA 1
ATOM 707 C C . GLN A 1 89 ? -9.173 -3.199 -7.101 1.00 95.12 89 GLN A C 1
ATOM 709 O O . GLN A 1 89 ? -8.288 -3.844 -7.662 1.00 95.12 89 GLN A O 1
ATOM 714 N N . SER A 1 90 ? -9.299 -1.880 -7.279 1.00 96.50 90 SER A N 1
ATOM 715 C CA . SER A 1 90 ? -8.362 -1.057 -8.044 1.00 96.50 90 SER A CA 1
ATOM 716 C C . SER A 1 90 ? -7.181 -0.562 -7.218 1.00 96.50 90 SER A C 1
ATOM 718 O O . SER A 1 90 ? -6.245 -0.038 -7.805 1.00 96.50 90 SER A O 1
ATOM 720 N N . TYR A 1 91 ? -7.188 -0.696 -5.895 1.00 97.94 91 TYR A N 1
ATOM 721 C CA . TYR A 1 91 ? -6.129 -0.196 -5.025 1.00 97.94 91 TYR A CA 1
ATOM 722 C C . TYR A 1 91 ? -5.127 -1.291 -4.681 1.00 97.94 91 TYR A C 1
ATOM 724 O O . TYR A 1 91 ? -5.490 -2.423 -4.371 1.00 97.94 91 TYR A O 1
ATOM 732 N N . LEU A 1 92 ? -3.846 -0.948 -4.749 1.00 98.31 92 LEU A N 1
ATOM 733 C CA . LEU A 1 92 ? -2.744 -1.850 -4.459 1.00 98.31 92 LEU A CA 1
ATOM 734 C C . LEU A 1 92 ? -1.811 -1.189 -3.453 1.00 98.31 92 LEU A C 1
ATOM 736 O O . LEU A 1 92 ? -1.390 -0.046 -3.649 1.00 98.31 92 LEU A O 1
ATOM 740 N N . LEU A 1 93 ? -1.445 -1.933 -2.414 1.00 98.50 93 LEU A N 1
ATOM 741 C CA . LEU A 1 93 ? -0.316 -1.581 -1.568 1.00 98.50 93 LEU A CA 1
ATOM 742 C C . LEU A 1 93 ? 0.951 -2.115 -2.225 1.00 98.50 93 LEU A C 1
ATOM 744 O O . LEU A 1 93 ? 1.094 -3.328 -2.412 1.00 98.50 93 LEU A O 1
ATOM 748 N N . LEU A 1 94 ? 1.864 -1.216 -2.571 1.00 98.31 94 LEU A N 1
ATOM 749 C CA . LEU A 1 94 ? 3.155 -1.566 -3.145 1.00 98.31 94 LEU A CA 1
ATOM 750 C C . LEU A 1 94 ? 4.265 -1.311 -2.126 1.00 98.31 94 LEU A C 1
ATOM 752 O O . LEU A 1 94 ? 4.200 -0.345 -1.373 1.00 98.31 94 LEU A O 1
ATOM 756 N N . TYR A 1 95 ? 5.305 -2.136 -2.150 1.00 98.19 95 TYR A N 1
ATOM 757 C CA . TYR A 1 95 ? 6.579 -1.884 -1.488 1.00 98.19 95 TYR A CA 1
ATOM 758 C C . TYR A 1 95 ? 7.620 -1.470 -2.533 1.00 98.19 95 TYR A C 1
ATOM 760 O O . TYR A 1 95 ? 8.030 -2.279 -3.376 1.00 98.19 95 TYR A O 1
ATOM 768 N N . ASP A 1 96 ? 8.018 -0.201 -2.506 1.00 96.62 96 ASP A N 1
ATOM 769 C CA . ASP A 1 96 ? 9.047 0.365 -3.373 1.00 96.62 96 ASP A CA 1
ATOM 770 C C . ASP A 1 96 ? 10.421 0.112 -2.749 1.00 96.62 96 ASP A C 1
ATOM 772 O O . ASP A 1 96 ? 10.851 0.820 -1.845 1.00 96.62 96 ASP A O 1
ATOM 776 N N . PHE A 1 97 ? 11.109 -0.926 -3.219 1.00 94.62 97 PHE A N 1
ATOM 777 C CA . PHE A 1 97 ? 12.369 -1.388 -2.628 1.00 94.62 97 PHE A CA 1
ATOM 778 C C . PHE A 1 97 ? 13.551 -0.430 -2.840 1.00 94.62 97 PHE A C 1
ATOM 780 O O . PHE A 1 97 ? 14.572 -0.582 -2.180 1.00 94.62 97 PHE A O 1
ATOM 787 N N . GLU A 1 98 ? 13.459 0.521 -3.773 1.00 92.75 98 GLU A N 1
ATOM 788 C CA . GLU A 1 98 ? 14.490 1.551 -3.940 1.00 92.75 98 GLU A CA 1
ATOM 789 C C . GLU A 1 98 ? 14.294 2.702 -2.948 1.00 92.75 98 GLU A C 1
ATOM 791 O O . GLU A 1 98 ? 15.273 3.314 -2.525 1.00 92.75 98 GLU A O 1
ATOM 796 N N . ALA A 1 99 ? 13.038 3.008 -2.608 1.00 92.69 99 ALA A N 1
ATOM 797 C CA . ALA A 1 99 ? 12.683 4.004 -1.599 1.00 92.69 99 ALA A CA 1
ATOM 798 C C . ALA A 1 99 ? 12.599 3.419 -0.177 1.00 92.69 99 ALA A C 1
ATOM 800 O O . ALA A 1 99 ? 12.557 4.179 0.783 1.00 92.69 99 ALA A O 1
ATOM 801 N N . GLU A 1 100 ? 12.567 2.088 -0.060 1.00 94.00 100 GLU A N 1
ATOM 802 C CA . GLU A 1 100 ? 12.309 1.331 1.171 1.00 94.00 100 GLU A CA 1
ATOM 803 C C . GLU A 1 100 ? 11.000 1.741 1.872 1.00 94.00 100 GLU A C 1
ATOM 805 O O . GLU A 1 100 ? 10.914 1.753 3.098 1.00 94.00 100 GLU A O 1
ATOM 810 N N . ASP A 1 101 ? 9.967 2.050 1.085 1.00 95.06 101 ASP A N 1
ATOM 811 C CA . ASP A 1 101 ? 8.722 2.6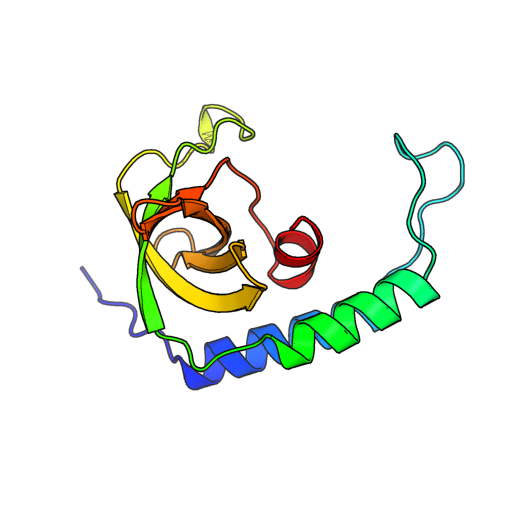58 1.567 1.00 95.06 101 ASP A CA 1
ATOM 812 C C . ASP A 1 101 ? 7.485 1.983 0.957 1.00 95.06 101 ASP A C 1
ATOM 814 O O . ASP A 1 101 ? 7.546 1.425 -0.150 1.00 95.06 101 ASP A O 1
ATOM 818 N N . TYR A 1 102 ? 6.349 2.040 1.656 1.00 97.38 102 TYR A N 1
ATOM 819 C CA . TYR A 1 102 ? 5.078 1.582 1.098 1.00 97.38 102 TYR A CA 1
ATOM 820 C C . TYR A 1 102 ? 4.383 2.720 0.365 1.00 97.38 102 TYR A C 1
ATOM 822 O O . TYR A 1 102 ? 4.448 3.878 0.764 1.00 97.38 102 TYR A O 1
ATOM 830 N N . VAL A 1 103 ? 3.703 2.394 -0.729 1.00 97.38 103 VAL A N 1
ATOM 831 C CA . VAL A 1 103 ? 2.969 3.362 -1.540 1.00 97.38 103 VAL A CA 1
ATOM 832 C C . VAL A 1 103 ? 1.621 2.796 -1.944 1.00 97.38 103 VAL A C 1
ATOM 834 O O . VAL A 1 103 ? 1.508 1.641 -2.362 1.00 97.38 103 VAL A O 1
ATOM 837 N N . LEU A 1 104 ? 0.589 3.629 -1.836 1.00 97.94 104 LEU A N 1
ATOM 838 C CA . LEU A 1 104 ? -0.727 3.306 -2.358 1.00 97.94 104 LEU A CA 1
ATOM 839 C C . LEU A 1 104 ? -0.775 3.661 -3.845 1.00 97.94 104 LEU A C 1
ATOM 841 O O . LEU A 1 104 ? -0.626 4.824 -4.233 1.00 97.94 104 LEU A O 1
ATOM 845 N N . ALA A 1 105 ? -1.014 2.653 -4.674 1.00 97.94 105 ALA A N 1
ATOM 846 C CA . ALA A 1 105 ? -1.234 2.817 -6.101 1.00 97.94 105 ALA A CA 1
ATOM 847 C C . ALA A 1 105 ? -2.667 2.440 -6.475 1.00 97.94 105 ALA A C 1
ATOM 849 O O . ALA A 1 105 ? -3.315 1.628 -5.817 1.00 97.94 105 ALA A O 1
ATOM 850 N N . CYS A 1 106 ? -3.147 3.006 -7.576 1.00 97.50 106 CYS A N 1
ATOM 851 C CA . CYS A 1 106 ? -4.425 2.650 -8.171 1.00 97.50 106 CYS A CA 1
ATOM 852 C C . CYS A 1 106 ? -4.223 2.138 -9.596 1.00 97.50 106 CYS A C 1
ATOM 854 O O . CYS A 1 106 ? -3.468 2.714 -10.385 1.00 97.50 106 CYS A O 1
ATOM 856 N N . ARG A 1 107 ? -4.913 1.047 -9.916 1.00 97.69 107 ARG A N 1
ATOM 857 C CA . ARG A 1 107 ? -4.997 0.440 -11.234 1.00 97.69 107 ARG A CA 1
ATOM 858 C C . ARG A 1 107 ? -6.032 1.182 -12.064 1.00 97.69 107 ARG A C 1
ATOM 860 O O . ARG A 1 107 ? -7.231 1.127 -11.801 1.00 97.69 107 ARG A O 1
ATOM 867 N N . GLN A 1 108 ? -5.543 1.851 -13.094 1.00 96.44 108 GLN A N 1
ATOM 868 C CA . GLN A 1 108 ? -6.347 2.545 -14.083 1.00 96.44 108 GLN A CA 1
ATOM 869 C C . GLN A 1 108 ? -7.069 1.550 -15.002 1.00 96.44 108 GLN A C 1
ATOM 871 O O . GLN A 1 108 ? -6.711 0.374 -15.101 1.00 96.44 108 GLN A O 1
ATOM 876 N N . SER A 1 109 ? -8.083 2.037 -15.721 1.00 94.94 109 SER A N 1
ATOM 877 C CA . SER A 1 109 ? -8.864 1.219 -16.666 1.00 94.94 109 SER A CA 1
ATOM 878 C C . SER A 1 109 ? -8.041 0.623 -17.818 1.00 94.94 109 SER A C 1
ATOM 880 O O . SER A 1 109 ? -8.426 -0.401 -18.376 1.00 94.94 109 SER A O 1
ATOM 882 N N . ASP A 1 110 ? -6.896 1.227 -18.148 1.00 94.50 110 ASP A N 1
ATOM 883 C CA . ASP A 1 110 ? -5.938 0.736 -19.145 1.00 94.50 110 ASP A CA 1
ATOM 884 C C . ASP A 1 110 ? -4.906 -0.256 -18.567 1.00 94.50 110 ASP A C 1
ATOM 886 O O . ASP A 1 110 ? -4.015 -0.716 -19.280 1.00 94.50 110 ASP A O 1
ATOM 890 N N . GLY A 1 111 ? -5.031 -0.602 -17.281 1.00 93.75 111 GLY A N 1
ATOM 891 C CA . GLY A 1 111 ? -4.161 -1.533 -16.568 1.00 93.75 111 GLY A CA 1
ATOM 892 C C . GLY A 1 111 ? -2.904 -0.906 -15.964 1.00 93.75 111 GLY A C 1
ATOM 893 O O . GLY A 1 111 ? -2.171 -1.607 -15.266 1.00 93.75 111 GLY A O 1
ATOM 894 N N . ARG A 1 112 ? -2.641 0.389 -16.180 1.00 95.81 112 ARG A N 1
ATOM 895 C CA . ARG A 1 112 ? -1.491 1.072 -15.569 1.00 95.81 112 ARG A CA 1
ATOM 896 C C . ARG A 1 112 ? -1.691 1.253 -14.070 1.00 95.81 112 ARG A C 1
ATOM 898 O O . ARG A 1 112 ? -2.801 1.508 -13.613 1.00 95.81 112 ARG A O 1
ATOM 905 N N . LEU A 1 113 ? -0.599 1.180 -13.315 1.00 97.62 113 LEU A N 1
ATOM 906 C CA . LEU A 1 113 ? -0.573 1.522 -11.895 1.00 97.62 113 LEU A CA 1
ATOM 907 C C . LEU A 1 113 ? -0.049 2.947 -11.726 1.00 97.62 113 LEU A C 1
ATOM 909 O O . LEU A 1 113 ? 1.030 3.259 -12.227 1.00 97.62 113 LEU A O 1
ATOM 913 N N . THR A 1 114 ? -0.791 3.793 -11.016 1.00 97.25 114 THR A N 1
ATOM 914 C CA . THR A 1 114 ? -0.416 5.190 -10.744 1.00 97.25 114 THR A CA 1
ATOM 915 C C . THR A 1 114 ? -0.454 5.482 -9.249 1.00 97.25 114 THR A C 1
ATOM 917 O O . THR A 1 114 ? -1.399 5.061 -8.581 1.00 97.25 114 THR A O 1
ATOM 920 N N . ALA A 1 115 ? 0.518 6.236 -8.739 1.00 96.31 115 ALA A N 1
ATOM 921 C CA . ALA A 1 115 ? 0.574 6.686 -7.349 1.00 96.31 115 ALA A CA 1
ATOM 922 C C . ALA A 1 115 ? 0.663 8.218 -7.246 1.00 96.31 115 ALA A C 1
ATOM 924 O O . ALA A 1 115 ? 1.335 8.871 -8.049 1.00 96.31 115 ALA A O 1
ATOM 925 N N . TRP A 1 116 ? 0.009 8.783 -6.226 1.00 92.75 116 TRP A N 1
ATOM 926 C CA . TRP A 1 116 ? -0.128 10.237 -6.029 1.00 92.75 116 TRP A CA 1
ATOM 927 C C . TRP A 1 116 ? 0.574 10.769 -4.776 1.00 92.75 116 TRP A C 1
ATOM 929 O O . TRP A 1 116 ? 0.389 11.928 -4.417 1.00 92.75 116 TRP A O 1
ATOM 939 N N . GLY A 1 117 ? 1.395 9.952 -4.115 1.00 90.75 117 GLY A N 1
ATOM 940 C CA . GLY A 1 117 ? 2.174 10.384 -2.952 1.00 90.75 117 GLY A CA 1
ATOM 941 C C . GLY A 1 117 ? 1.561 10.035 -1.603 1.00 90.75 117 GLY A C 1
ATOM 942 O O . GLY A 1 117 ? 1.914 10.661 -0.612 1.00 90.75 117 GLY A O 1
ATOM 943 N N . ILE A 1 118 ? 0.670 9.045 -1.534 1.00 95.06 118 ILE A N 1
ATOM 944 C CA . ILE A 1 118 ? 0.303 8.416 -0.259 1.00 95.06 118 ILE A CA 1
ATOM 945 C C . ILE A 1 118 ? 1.349 7.336 0.018 1.00 95.06 118 ILE A C 1
ATOM 947 O O . ILE A 1 118 ? 1.373 6.313 -0.671 1.00 95.06 118 ILE A O 1
ATOM 951 N N . ARG A 1 119 ? 2.241 7.617 0.970 1.00 94.50 119 ARG A N 1
ATOM 952 C CA . ARG A 1 119 ? 3.398 6.789 1.318 1.00 94.50 119 ARG A CA 1
ATOM 953 C C . ARG A 1 119 ? 3.619 6.742 2.827 1.00 94.50 119 ARG A C 1
ATOM 955 O O . ARG A 1 119 ? 3.221 7.684 3.518 1.00 94.50 119 ARG A O 1
ATOM 962 N N . GLY A 1 120 ? 4.276 5.693 3.312 1.00 94.31 120 GLY A N 1
ATOM 963 C CA . GLY A 1 120 ? 4.625 5.520 4.717 1.00 94.31 120 GLY A CA 1
ATOM 964 C C . GLY A 1 120 ? 4.587 4.058 5.152 1.00 94.31 120 GLY A C 1
ATOM 965 O O . GLY A 1 120 ? 4.975 3.153 4.420 1.00 94.31 120 GLY A O 1
ATOM 966 N N . ASP A 1 121 ? 4.097 3.808 6.365 1.00 95.19 121 ASP A N 1
ATOM 967 C CA . ASP A 1 121 ? 3.920 2.445 6.867 1.00 95.19 121 ASP A CA 1
ATOM 968 C C . ASP A 1 121 ? 2.814 1.703 6.089 1.00 95.19 121 ASP A C 1
ATOM 970 O O . ASP A 1 121 ? 1.911 2.317 5.510 1.00 95.19 121 ASP A O 1
ATOM 974 N N . ALA A 1 122 ? 2.888 0.375 6.043 1.00 96.00 122 ALA A N 1
ATOM 975 C CA . ALA A 1 122 ? 1.985 -0.468 5.272 1.00 96.00 122 ALA A CA 1
ATOM 976 C C . ALA A 1 122 ? 0.526 -0.261 5.695 1.00 96.00 122 ALA A C 1
ATOM 978 O O . ALA A 1 122 ? -0.366 -0.168 4.845 1.00 96.00 122 ALA A O 1
ATOM 979 N N . ALA A 1 123 ? 0.276 -0.208 7.006 1.00 95.31 123 ALA A N 1
ATOM 980 C CA . ALA A 1 123 ? -1.073 -0.169 7.552 1.00 95.31 123 ALA A CA 1
ATOM 981 C C . ALA A 1 123 ? -1.765 1.164 7.252 1.00 95.31 123 ALA A C 1
ATOM 983 O O . ALA A 1 123 ? -2.852 1.176 6.673 1.00 95.31 123 ALA A O 1
ATOM 984 N N . SER A 1 124 ? -1.139 2.288 7.599 1.00 92.75 124 SER A N 1
ATOM 985 C CA . SER A 1 124 ? -1.717 3.615 7.376 1.00 92.75 124 SER A CA 1
ATOM 986 C C . SER A 1 124 ? -1.864 3.930 5.887 1.00 92.75 124 SER A C 1
ATOM 988 O O . SER A 1 124 ? -2.896 4.462 5.473 1.00 92.75 124 SER A O 1
ATOM 990 N N . THR A 1 125 ? -0.891 3.517 5.070 1.00 95.75 125 THR A N 1
ATOM 991 C CA . THR A 1 125 ? -0.922 3.694 3.614 1.00 95.75 125 THR A CA 1
ATOM 992 C C . THR A 1 125 ? -2.091 2.941 2.986 1.00 95.75 125 THR A C 1
ATOM 994 O O . THR A 1 125 ? -2.788 3.491 2.136 1.00 95.75 125 THR A O 1
ATOM 997 N N . PHE A 1 126 ? -2.357 1.701 3.410 1.00 96.75 126 PHE A N 1
ATOM 998 C CA . PHE A 1 126 ? -3.450 0.912 2.836 1.00 96.75 126 PHE A CA 1
ATOM 999 C C . PHE A 1 126 ? -4.827 1.254 3.413 1.00 96.75 126 PHE A C 1
ATOM 1001 O O . PHE A 1 126 ? -5.831 1.081 2.725 1.00 96.75 126 PHE A O 1
ATOM 1008 N N . LEU A 1 127 ? -4.905 1.800 4.631 1.00 94.31 127 LEU A N 1
ATOM 1009 C CA . LEU A 1 127 ? -6.143 2.373 5.181 1.00 94.31 127 LEU A CA 1
ATOM 1010 C C . LEU A 1 127 ? -6.645 3.592 4.389 1.00 94.31 127 LEU A C 1
ATOM 1012 O O . LEU A 1 127 ? -7.820 3.932 4.489 1.00 94.31 127 LEU A O 1
ATOM 1016 N N . ALA A 1 128 ? -5.776 4.248 3.615 1.00 91.75 128 ALA A N 1
ATOM 1017 C CA . ALA A 1 128 ? -6.110 5.432 2.824 1.00 91.75 128 ALA A CA 1
ATOM 1018 C C . ALA A 1 128 ? -6.747 5.135 1.448 1.00 91.75 128 ALA A C 1
ATOM 1020 O O . ALA A 1 128 ? -6.998 6.079 0.696 1.00 91.75 128 ALA A O 1
ATOM 1021 N N . ARG A 1 129 ? -6.960 3.856 1.108 1.00 93.31 129 ARG A N 1
ATOM 1022 C CA . ARG A 1 129 ? -7.647 3.418 -0.122 1.00 93.31 129 ARG A CA 1
ATOM 1023 C C . ARG A 1 129 ? -9.122 3.819 -0.138 1.00 93.31 129 ARG A C 1
ATOM 1025 O O . ARG A 1 129 ? -9.595 4.198 -1.232 1.00 93.31 129 ARG A O 1
#

Secondary structure (DSSP, 8-state):
-------HHHHHHHHHHHHHHHHHH--PPPTTSSSS-PPPHHHHHHHHHHHHHTEEEEEEEEEEE--TTS-GGG---EEEEEEEEEEETTEEEEEETTTTEEEEEEE-TTS-EEEEEEEESHHHHHHT-

Radius of gyration: 15.19 Å; chains: 1; bounding box: 38×33×40 Å

Foldseek 3Di:
DPPPPDPLVVVLVVLLVLLQVCLVPDDFDPPPPDPDGTDDSVVSNVVSVVQSVQFDRKDKDKAAFPQQVDDPVPGDGGIAMWIFGGDDPQWTWTQRVVVRKIFIWGQDPVRHTYGHNQIHDSNSSVVVD

Organism: NCBI:txid1121255